Protein AF-A0A9X8ZZ81-F1 (afdb_monomer)

Secondary structure (DSSP, 8-state):
-GGGG--EE-SSTTEEE-SS-EEEE-TTSPEEEEEEEEETTEEEEEEE-TTSSSEEEEEES---TT-GGG-

Organism: Bacillus cereus (NCBI:txid1396)

Radius of gyration: 12.77 Å; Cα contacts (8 Å, |Δi|>4): 129; chains: 1; bounding box: 31×25×32 Å

Foldseek 3Di:
DVQQVPWDDDPDPQWTGGNQWIWHQDPVRFTWIWDWDADAQKTKIWTAGPPPPGIDIDMDRHQDPVCNVPD

Sequence (71 aa):
LKQMLTTVPTEREGTRYGLGILEIKLPNGVSIWGHRGAVPGFSTFVGGTLGGKHTFAINANSLNINNPEFF

pLDDT: mean 93.08, std 8.45, range [59.12, 98.56]

Solvent-accessible surface area (backbone atoms only — not comparable to full-atom values): 4184 Å² total; per-residue (Å²): 121,68,68,41,73,56,58,46,83,54,96,50,86,59,35,29,40,30,66,88,34,35,38,41,51,43,97,88,69,51,54,36,42,27,49,76,45,78,48,96,50,29,31,31,39,38,35,22,36,87,89,68,83,47,69,54,75,50,76,44,84,48,54,50,84,93,48,73,70,83,101

Nearest PDB structures (foldseek):
  4y7p-assembly2_A  TM=9.472E-01  e=1.237E-05  Bacillus cereus
  3wwx-assembly1_A  TM=9.181E-01  e=5.134E-04  Streptomyces sp. 82F2
  1pwd-assembly1_A  TM=9.181E-01  e=1.058E-03  Streptomyces sp. R61
  3tg9-assembly1_A  TM=7.788E-01  e=9.560E-02  Halalkalibacterium halodurans C-125
  3tg9-assembly1_B  TM=7.786E-01  e=1.863E-01  Halalkalibacterium halodurans C-125

Structure (mmCIF, N/CA/C/O backbone):
data_AF-A0A9X8ZZ81-F1
#
_entry.id   AF-A0A9X8ZZ81-F1
#
loop_
_atom_site.group_PDB
_atom_site.id
_atom_site.type_symbol
_atom_site.label_atom_id
_atom_site.label_alt_id
_atom_site.label_comp_id
_atom_site.label_asym_id
_atom_site.label_entity_id
_atom_site.label_seq_id
_atom_site.pdbx_PDB_ins_code
_atom_site.Cartn_x
_atom_site.Cartn_y
_atom_site.Cartn_z
_atom_site.occupancy
_atom_site.B_iso_or_equiv
_atom_site.auth_seq_id
_atom_site.auth_comp_id
_atom_site.auth_asym_id
_atom_site.auth_atom_id
_atom_site.pdbx_PDB_model_num
ATOM 1 N N . LEU A 1 1 ? -8.562 -10.191 12.037 1.00 70.44 1 LEU A N 1
ATOM 2 C CA . LEU A 1 1 ? -8.121 -9.290 10.943 1.00 70.44 1 LEU A CA 1
ATOM 3 C C . LEU A 1 1 ? -7.770 -7.855 11.378 1.00 70.44 1 LEU A C 1
ATOM 5 O O . LEU A 1 1 ? -7.067 -7.188 10.639 1.00 70.44 1 LEU A O 1
ATOM 9 N N . LYS A 1 2 ? -8.183 -7.361 12.562 1.00 92.44 2 LYS A N 1
ATOM 10 C CA . LYS A 1 2 ? -7.893 -5.973 12.997 1.00 92.44 2 LYS A CA 1
ATOM 11 C C . LYS A 1 2 ? -6.399 -5.613 13.047 1.00 92.44 2 LYS A C 1
ATOM 13 O O . LYS A 1 2 ? -6.052 -4.497 12.696 1.00 92.44 2 LYS A O 1
ATOM 18 N N . GLN A 1 3 ? -5.536 -6.561 13.425 1.00 97.31 3 GLN A N 1
ATOM 19 C CA . GLN A 1 3 ? -4.090 -6.334 13.564 1.00 97.31 3 GLN A CA 1
ATOM 20 C C . GLN A 1 3 ? -3.423 -5.832 12.277 1.00 97.31 3 GLN A C 1
ATOM 22 O O . GLN A 1 3 ? -2.498 -5.038 12.357 1.00 97.31 3 GLN A O 1
ATOM 27 N N . MET A 1 4 ? -3.919 -6.233 11.100 1.00 97.88 4 MET A N 1
ATOM 28 C CA . MET A 1 4 ? -3.389 -5.772 9.812 1.00 97.88 4 MET A CA 1
ATOM 29 C C . MET A 1 4 ? -3.499 -4.251 9.641 1.00 97.88 4 MET A C 1
ATOM 31 O O . MET A 1 4 ? -2.618 -3.637 9.051 1.00 97.88 4 MET A O 1
ATOM 35 N N . LEU A 1 5 ? -4.564 -3.656 10.190 1.00 97.12 5 LEU A N 1
ATOM 36 C CA . LEU A 1 5 ? -4.882 -2.228 10.099 1.00 97.12 5 LEU A CA 1
ATOM 37 C C . LEU A 1 5 ? -4.424 -1.443 11.336 1.00 97.12 5 LEU A C 1
ATOM 39 O O . LEU A 1 5 ? -4.662 -0.240 11.430 1.00 97.12 5 LEU A O 1
ATOM 43 N N . THR A 1 6 ? -3.779 -2.102 12.301 1.00 97.94 6 THR A N 1
ATOM 44 C CA . THR A 1 6 ? -3.088 -1.410 13.387 1.00 97.94 6 THR A CA 1
ATOM 45 C C . THR A 1 6 ? -1.778 -0.874 12.829 1.00 97.94 6 THR A C 1
ATOM 47 O O . THR A 1 6 ? -0.834 -1.630 12.616 1.00 97.94 6 THR A O 1
ATOM 50 N N . THR A 1 7 ? -1.739 0.426 12.552 1.00 98.12 7 THR A N 1
ATOM 51 C CA . THR A 1 7 ? -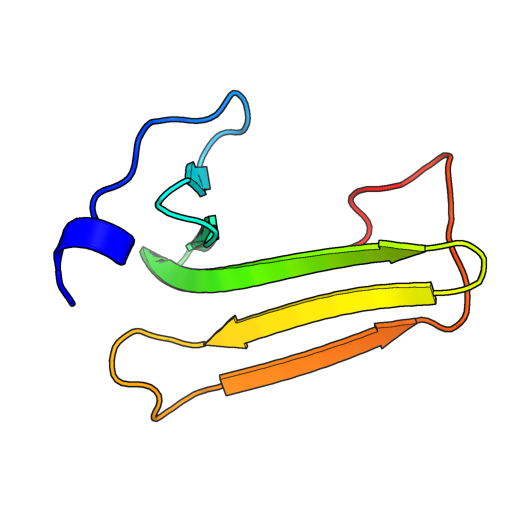0.615 1.049 11.852 1.00 98.12 7 THR A CA 1
ATOM 52 C C . THR A 1 7 ? 0.358 1.763 12.787 1.00 98.12 7 THR A C 1
ATOM 54 O O . THR A 1 7 ? 0.011 2.187 13.892 1.00 98.12 7 THR A O 1
ATOM 57 N N . VAL A 1 8 ? 1.580 1.957 12.304 1.00 98.19 8 VAL A N 1
ATOM 58 C CA . VAL A 1 8 ? 2.599 2.850 12.869 1.00 98.19 8 VAL A CA 1
ATOM 59 C C . VAL A 1 8 ? 2.775 4.068 11.949 1.00 98.19 8 VAL A C 1
ATOM 61 O O . VAL A 1 8 ? 2.410 3.992 10.770 1.00 98.19 8 VAL A O 1
ATOM 64 N N . PRO A 1 9 ? 3.251 5.221 12.455 1.00 97.44 9 PRO A N 1
ATOM 65 C CA . PRO A 1 9 ? 3.596 6.345 11.586 1.00 97.44 9 PRO A CA 1
ATOM 66 C C . PRO A 1 9 ? 4.700 5.954 10.593 1.00 97.44 9 PRO A C 1
ATOM 68 O O . PRO A 1 9 ? 5.542 5.110 10.894 1.00 97.44 9 PRO A O 1
ATOM 71 N N . THR A 1 10 ? 4.692 6.583 9.420 1.00 95.56 10 THR A N 1
ATOM 72 C CA . THR A 1 10 ? 5.823 6.557 8.481 1.00 95.56 10 THR A CA 1
ATOM 73 C C . THR A 1 10 ? 6.480 7.938 8.433 1.00 95.56 10 THR A C 1
ATOM 75 O O . THR A 1 10 ? 6.006 8.874 9.077 1.00 95.56 10 THR A O 1
ATOM 78 N N . GLU A 1 11 ? 7.547 8.084 7.650 1.00 93.75 11 GLU A N 1
ATOM 79 C CA . GLU A 1 11 ? 8.224 9.372 7.447 1.00 93.75 11 GLU A CA 1
ATOM 80 C C . GLU A 1 11 ? 7.430 10.348 6.562 1.00 93.75 11 GLU A C 1
ATOM 82 O O . GLU A 1 11 ? 7.702 11.547 6.567 1.00 93.75 11 GLU A O 1
ATOM 87 N N . ARG A 1 12 ? 6.427 9.864 5.813 1.00 89.88 12 ARG A N 1
ATOM 88 C CA . ARG A 1 12 ? 5.607 10.693 4.923 1.00 89.88 12 ARG A CA 1
ATOM 89 C C . ARG A 1 12 ? 4.313 1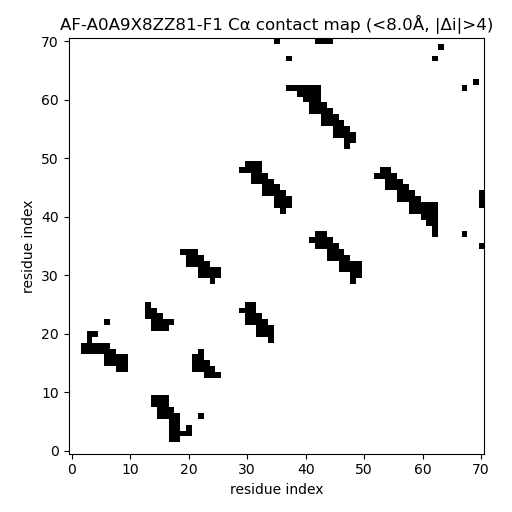1.118 5.616 1.00 89.88 12 ARG A C 1
ATOM 91 O O . ARG A 1 12 ? 3.498 10.283 6.022 1.00 89.88 12 ARG A O 1
ATOM 98 N N . GLU A 1 13 ? 4.090 12.430 5.678 1.00 91.44 13 GLU A N 1
ATOM 99 C CA . GLU A 1 13 ? 2.869 13.015 6.236 1.00 91.44 13 GLU A CA 1
ATOM 100 C C . GLU A 1 13 ? 1.610 12.441 5.569 1.00 91.44 13 GLU A C 1
ATOM 102 O O . GLU A 1 13 ? 1.566 12.187 4.363 1.00 91.44 13 GLU A O 1
ATOM 107 N N . GLY A 1 14 ? 0.577 12.208 6.380 1.00 92.19 14 GLY A N 1
ATOM 108 C CA . GLY A 1 14 ? -0.688 11.649 5.912 1.00 92.19 14 GLY A CA 1
ATOM 109 C C . GLY A 1 14 ? -0.626 10.158 5.583 1.00 92.19 14 GLY A C 1
ATOM 110 O O . GLY A 1 14 ? -1.613 9.626 5.076 1.00 92.19 14 GLY A O 1
ATOM 111 N N . THR A 1 15 ? 0.483 9.470 5.883 1.00 95.88 15 THR A N 1
ATOM 112 C CA . THR A 1 15 ? 0.611 8.032 5.626 1.00 95.88 15 THR A CA 1
ATOM 113 C C . THR A 1 15 ? 1.048 7.222 6.845 1.00 95.88 15 THR A C 1
ATOM 115 O O . THR A 1 15 ? 1.874 7.648 7.657 1.00 95.88 15 THR A O 1
ATOM 118 N N . ARG A 1 16 ? 0.467 6.029 6.989 1.00 97.81 16 ARG A N 1
ATOM 119 C CA . ARG A 1 16 ? 0.733 5.089 8.089 1.00 97.81 16 ARG A CA 1
ATOM 120 C C . ARG A 1 16 ? 0.824 3.672 7.542 1.00 97.81 16 ARG A C 1
ATOM 122 O O . ARG A 1 16 ? 0.165 3.363 6.555 1.00 97.81 16 ARG A O 1
ATOM 129 N N . TYR A 1 17 ? 1.603 2.800 8.176 1.00 97.88 17 TYR A N 1
ATOM 130 C CA . TYR A 1 17 ? 1.843 1.453 7.653 1.00 97.88 17 TYR A CA 1
ATOM 131 C C . TYR A 1 17 ? 1.469 0.377 8.675 1.00 97.88 17 TYR A C 1
ATOM 133 O O . TYR A 1 17 ? 1.821 0.475 9.849 1.00 97.88 17 TYR A O 1
ATOM 141 N N . GLY A 1 18 ? 0.691 -0.609 8.237 1.00 98.19 18 GLY A N 1
ATOM 142 C CA . GLY A 1 18 ? 0.241 -1.757 9.020 1.00 98.19 18 GLY A CA 1
ATOM 143 C C . GLY A 1 18 ? 1.023 -3.018 8.667 1.00 98.19 18 GLY A C 1
ATOM 144 O O . GLY A 1 18 ? 2.180 -2.964 8.262 1.00 98.19 18 GLY A O 1
ATOM 145 N N . LEU A 1 19 ? 0.395 -4.184 8.780 1.00 98.06 19 LEU A N 1
ATOM 146 C CA . LEU A 1 19 ? 1.044 -5.438 8.385 1.00 98.06 19 LEU A CA 1
ATOM 147 C C . LEU A 1 19 ? 0.874 -5.655 6.876 1.00 98.06 19 LEU A C 1
ATOM 149 O O . LEU A 1 19 ? -0.105 -6.257 6.440 1.00 98.06 19 LEU A O 1
ATOM 153 N N . GLY A 1 20 ? 1.811 -5.124 6.084 1.00 97.19 20 GLY A N 1
ATOM 154 C CA . GLY A 1 20 ? 1.814 -5.256 4.621 1.00 97.19 20 GLY A CA 1
ATOM 155 C C . GLY A 1 20 ? 0.774 -4.390 3.903 1.00 97.19 20 GLY A C 1
ATOM 156 O O . GLY A 1 20 ? 0.358 -4.722 2.796 1.00 97.19 20 GLY A O 1
ATOM 157 N N . ILE A 1 21 ? 0.307 -3.307 4.533 1.00 97.62 21 ILE A N 1
ATOM 158 C CA . ILE A 1 21 ? -0.693 -2.399 3.958 1.00 97.62 21 ILE A CA 1
ATOM 159 C C . ILE A 1 21 ? -0.439 -0.955 4.396 1.00 97.62 21 ILE A C 1
ATOM 161 O O . ILE A 1 21 ? -0.132 -0.688 5.556 1.00 97.62 21 ILE A O 1
ATOM 165 N N . LEU A 1 22 ? -0.583 -0.029 3.455 1.00 96.88 22 LEU A N 1
ATOM 166 C CA . LEU A 1 22 ? -0.432 1.411 3.617 1.00 96.88 22 LEU A CA 1
ATOM 167 C C . LEU A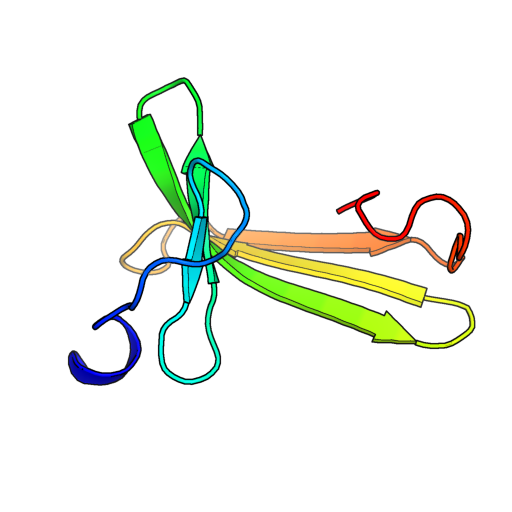 1 22 ? -1.812 2.064 3.775 1.00 96.88 22 LEU A C 1
ATOM 169 O O . LEU A 1 22 ? -2.720 1.788 2.991 1.00 96.88 22 LEU A O 1
ATOM 173 N N . GLU A 1 23 ? -1.951 2.958 4.751 1.00 97.62 23 GLU A N 1
ATOM 174 C CA . GLU A 1 23 ? -3.032 3.943 4.833 1.00 97.62 23 GLU A CA 1
ATOM 175 C C . GLU A 1 23 ? -2.536 5.275 4.257 1.00 97.62 23 GLU A C 1
ATOM 177 O O . GLU A 1 23 ? -1.507 5.786 4.699 1.00 97.62 23 GLU A O 1
ATOM 182 N N . ILE A 1 24 ? -3.285 5.855 3.318 1.00 96.44 24 ILE A N 1
ATOM 183 C CA . ILE A 1 24 ? -3.074 7.212 2.797 1.00 96.44 24 ILE A CA 1
ATOM 184 C C . ILE A 1 24 ? -4.313 8.048 3.114 1.00 96.44 24 ILE A C 1
ATOM 186 O O . ILE A 1 24 ? -5.416 7.739 2.653 1.00 96.44 24 ILE A O 1
ATOM 190 N N . LYS A 1 25 ? -4.138 9.122 3.887 1.00 97.12 25 LYS A N 1
ATOM 191 C CA . LYS A 1 25 ? -5.188 10.095 4.188 1.00 97.12 25 LYS A CA 1
ATOM 192 C C . LYS A 1 25 ? -5.238 11.154 3.091 1.00 97.12 25 LYS A C 1
ATOM 194 O O . LYS A 1 25 ? -4.296 11.919 2.913 1.00 97.12 25 LYS A O 1
ATOM 199 N N . LEU A 1 26 ? -6.344 11.203 2.356 1.00 95.50 26 LEU A N 1
ATOM 200 C CA . LEU A 1 26 ? -6.577 12.222 1.336 1.00 95.50 26 LEU A CA 1
ATOM 201 C C . LEU A 1 26 ? -6.946 13.572 1.978 1.00 95.50 26 LEU A C 1
ATOM 203 O O . LEU A 1 26 ? -7.472 13.589 3.095 1.00 95.50 26 LEU A O 1
ATOM 207 N N . PRO A 1 27 ? -6.770 14.704 1.266 1.00 95.44 27 PRO A N 1
ATOM 208 C CA . PRO A 1 27 ? -7.119 16.032 1.785 1.00 95.44 27 PRO A CA 1
ATOM 209 C C . PRO A 1 27 ? -8.586 16.182 2.215 1.00 95.44 27 PRO A C 1
ATOM 211 O O . PRO A 1 27 ? -8.892 16.942 3.126 1.00 95.44 27 PRO A O 1
ATOM 214 N N . ASN A 1 28 ? -9.503 15.426 1.601 1.00 96.56 28 ASN A N 1
ATOM 215 C CA . ASN A 1 28 ? -10.922 15.395 1.976 1.00 96.56 28 ASN A CA 1
ATOM 216 C C . ASN A 1 28 ? -11.222 14.504 3.201 1.00 96.56 28 ASN A C 1
ATOM 218 O O . ASN A 1 28 ? -12.383 14.251 3.512 1.00 96.56 28 ASN A O 1
ATOM 222 N N . GLY A 1 29 ? -10.192 13.982 3.871 1.00 96.69 29 GLY A N 1
ATOM 223 C CA . GLY A 1 29 ? -10.317 13.147 5.060 1.00 96.69 29 GLY A CA 1
ATOM 224 C C . GLY A 1 29 ? -10.637 11.675 4.788 1.00 96.69 29 GLY A C 1
ATOM 225 O O . GLY A 1 29 ? -10.741 10.902 5.742 1.00 96.69 29 GLY A O 1
ATOM 226 N N . VAL A 1 30 ? -10.764 11.235 3.535 1.00 97.81 30 VAL A N 1
ATOM 227 C CA . VAL A 1 30 ? -10.950 9.810 3.216 1.00 97.81 30 VAL A CA 1
ATOM 228 C C . VAL A 1 30 ? -9.625 9.062 3.373 1.00 97.81 30 VAL A C 1
ATOM 230 O O . VAL A 1 30 ? -8.592 9.518 2.889 1.00 97.81 30 VAL A O 1
ATOM 233 N N . SER A 1 31 ? -9.650 7.907 4.042 1.00 97.62 31 SER A N 1
ATOM 234 C CA . SER A 1 31 ? -8.497 7.000 4.122 1.00 97.62 31 SER A CA 1
ATOM 235 C C . SER A 1 31 ? -8.587 5.933 3.029 1.00 97.62 31 SER A C 1
ATOM 237 O O . SER A 1 31 ? -9.581 5.202 2.955 1.00 97.62 31 SER A O 1
ATOM 239 N N . ILE A 1 32 ? -7.536 5.821 2.220 1.00 97.62 32 ILE A N 1
ATOM 240 C CA . ILE A 1 32 ? -7.338 4.729 1.264 1.00 97.62 32 ILE A CA 1
ATOM 241 C C . ILE A 1 32 ? -6.378 3.715 1.875 1.00 97.62 32 ILE A C 1
ATOM 243 O O . ILE A 1 32 ? -5.317 4.085 2.369 1.00 97.62 32 ILE A O 1
ATOM 247 N N . TRP A 1 33 ? -6.751 2.441 1.819 1.00 98.19 33 TRP A N 1
ATOM 248 C CA . TRP A 1 33 ? -5.951 1.314 2.285 1.00 98.19 33 TRP A CA 1
ATOM 249 C C . TRP A 1 33 ? -5.492 0.489 1.092 1.00 98.19 33 TRP A C 1
ATOM 251 O O . TRP A 1 33 ? -6.318 0.107 0.262 1.00 98.19 33 TRP A O 1
ATOM 261 N N . GLY A 1 34 ? -4.194 0.221 0.989 1.00 97.12 34 GLY A N 1
ATOM 262 C CA . GLY A 1 34 ? -3.642 -0.419 -0.199 1.00 97.12 34 GLY A CA 1
ATOM 263 C C . GLY A 1 34 ? -2.141 -0.656 -0.144 1.00 97.12 34 GLY A C 1
ATOM 264 O O . GLY A 1 34 ? -1.535 -0.640 0.924 1.00 97.12 34 GLY A O 1
ATOM 265 N N . HIS A 1 35 ? -1.528 -0.882 -1.300 1.00 96.12 35 HIS A N 1
ATOM 266 C CA . HIS A 1 35 ? -0.082 -1.036 -1.404 1.00 96.12 35 HIS A CA 1
ATOM 267 C C . HIS A 1 35 ? 0.431 -0.591 -2.778 1.00 96.12 35 HIS A C 1
ATOM 269 O O . HIS A 1 35 ? -0.257 -0.728 -3.793 1.00 96.12 35 HIS A O 1
ATOM 275 N N . ARG A 1 36 ? 1.660 -0.069 -2.799 1.00 93.44 36 ARG A N 1
ATOM 276 C CA . ARG A 1 36 ? 2.403 0.289 -4.016 1.00 93.44 36 ARG A CA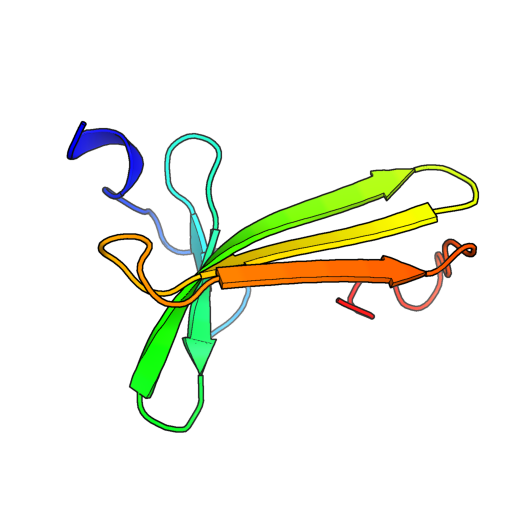 1
ATOM 277 C C . ARG A 1 36 ? 3.235 -0.887 -4.512 1.00 93.44 36 ARG A C 1
ATOM 279 O O . ARG A 1 36 ? 3.741 -1.665 -3.711 1.00 93.44 36 ARG A O 1
ATOM 286 N N . GLY A 1 37 ? 3.433 -1.002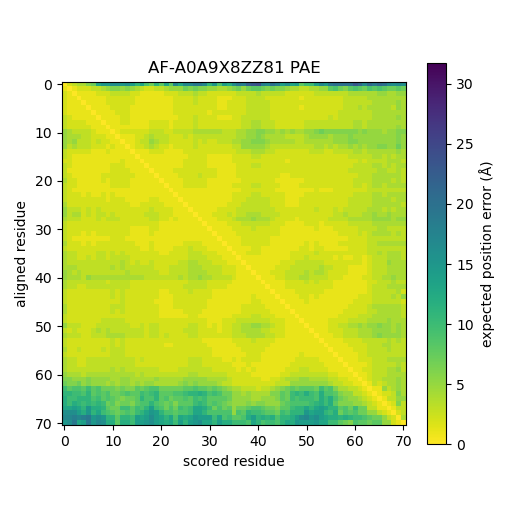 -5.813 1.00 93.06 37 GLY A N 1
ATOM 287 C CA . GLY A 1 37 ? 4.368 -1.962 -6.392 1.00 93.06 37 GLY A CA 1
ATOM 288 C C . GLY A 1 37 ? 5.271 -1.270 -7.395 1.00 93.06 37 GLY A C 1
ATOM 289 O O . GLY A 1 37 ? 4.782 -0.527 -8.243 1.00 93.06 37 GLY A O 1
ATOM 290 N N . ALA A 1 38 ? 6.569 -1.530 -7.309 1.00 92.38 38 ALA A N 1
ATOM 291 C CA . ALA A 1 38 ? 7.565 -1.014 -8.234 1.00 92.38 38 ALA A CA 1
ATOM 292 C C . ALA A 1 38 ? 8.518 -2.149 -8.613 1.00 92.38 38 ALA A C 1
ATOM 294 O O . ALA A 1 38 ? 9.183 -2.727 -7.754 1.00 92.38 38 ALA A O 1
ATOM 295 N N . VAL A 1 39 ? 8.560 -2.479 -9.901 1.00 92.06 39 VAL A N 1
ATOM 296 C CA . VAL A 1 39 ? 9.479 -3.459 -10.496 1.00 92.06 39 VAL A CA 1
ATOM 297 C C . VAL A 1 39 ? 9.951 -2.923 -11.851 1.00 92.06 39 VAL A C 1
ATOM 299 O O . VAL A 1 39 ? 9.276 -2.070 -12.427 1.00 92.06 39 VAL A O 1
ATOM 302 N N . PRO A 1 40 ? 11.097 -3.364 -12.400 1.00 93.00 40 PRO A N 1
ATOM 303 C CA . PRO A 1 40 ? 11.556 -2.878 -13.699 1.00 93.00 40 PRO A CA 1
ATOM 304 C C . PRO A 1 40 ? 10.467 -2.985 -14.780 1.00 93.00 40 PRO A C 1
ATOM 306 O O . PRO A 1 40 ? 9.919 -4.059 -15.018 1.00 93.00 40 PRO A O 1
ATOM 309 N N . GLY A 1 41 ? 10.141 -1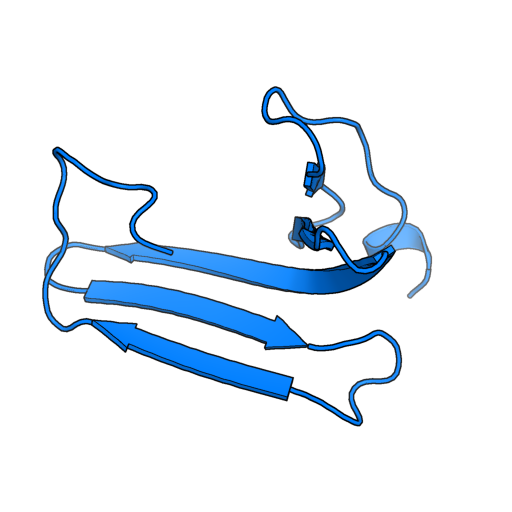.851 -15.406 1.00 93.25 41 GLY A N 1
ATOM 310 C CA . GLY A 1 41 ? 9.095 -1.749 -16.428 1.00 93.25 41 GLY A CA 1
ATOM 311 C C . GLY A 1 41 ? 7.671 -1.541 -15.902 1.00 93.25 41 GLY A C 1
ATOM 312 O O . GLY A 1 41 ? 6.791 -1.290 -16.715 1.00 93.25 41 GLY A O 1
ATOM 313 N N . PHE A 1 42 ? 7.421 -1.589 -14.587 1.00 93.31 42 PHE A N 1
ATOM 314 C CA . PHE A 1 42 ? 6.071 -1.426 -14.044 1.00 93.31 42 PHE A CA 1
ATOM 315 C C . PHE A 1 42 ? 6.028 -0.691 -12.705 1.00 93.31 42 PHE A C 1
ATOM 317 O O . PHE A 1 42 ? 6.738 -1.022 -11.755 1.00 93.31 42 PHE A O 1
ATOM 324 N N . SER A 1 43 ? 5.067 0.220 -12.603 1.00 94.12 43 SER A N 1
ATOM 325 C CA . SER A 1 43 ? 4.678 0.864 -11.354 1.00 94.12 43 SER A CA 1
ATOM 326 C C . SER A 1 43 ? 3.172 0.683 -11.146 1.00 94.12 43 SER A C 1
ATOM 328 O O . SER A 1 43 ? 2.391 0.752 -12.097 1.00 94.12 43 SER A O 1
ATOM 330 N N . THR A 1 44 ? 2.750 0.385 -9.921 1.00 94.75 44 THR A N 1
ATOM 331 C CA . THR A 1 44 ? 1.362 0.026 -9.594 1.00 94.75 44 THR A CA 1
ATOM 332 C C . THR A 1 44 ? 0.930 0.600 -8.256 1.00 94.75 44 THR A C 1
ATOM 334 O O . THR A 1 44 ? 1.738 0.754 -7.339 1.00 94.75 44 THR A O 1
ATOM 337 N N . PHE A 1 45 ? -0.372 0.832 -8.123 1.00 95.56 45 PHE A N 1
ATOM 338 C CA . PHE A 1 45 ? -1.019 0.990 -6.829 1.00 95.56 45 PHE A CA 1
ATOM 339 C C . PHE A 1 45 ? -2.386 0.323 -6.850 1.00 95.56 45 PHE A C 1
ATOM 341 O O . PHE A 1 45 ? -3.142 0.436 -7.819 1.00 95.56 45 PHE A O 1
ATOM 348 N N . VAL A 1 46 ? -2.696 -0.380 -5.768 1.00 97.69 46 VAL A N 1
ATOM 349 C CA . VAL A 1 46 ? -3.991 -1.025 -5.564 1.00 97.69 46 VAL A CA 1
ATOM 350 C C . VAL A 1 46 ? -4.483 -0.647 -4.186 1.00 97.69 46 VAL A C 1
ATOM 352 O O . VAL A 1 46 ? -3.736 -0.754 -3.213 1.00 97.69 46 VAL A O 1
ATOM 355 N N . GLY A 1 47 ? -5.741 -0.232 -4.091 1.00 97.69 47 GLY A N 1
ATOM 356 C CA . GLY A 1 47 ? -6.325 0.122 -2.811 1.00 97.69 47 GLY A CA 1
ATOM 357 C C . GLY A 1 47 ? -7.826 0.339 -2.860 1.00 97.69 47 GLY A C 1
ATOM 358 O O . GLY A 1 47 ? -8.493 0.120 -3.871 1.00 97.69 47 GLY A O 1
ATOM 359 N N . GLY A 1 48 ? -8.367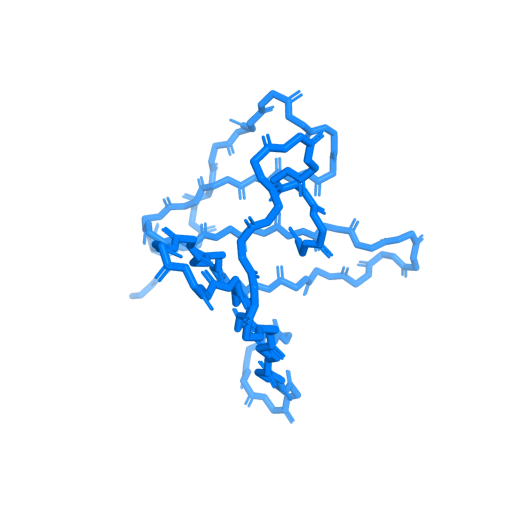 0.772 -1.731 1.00 98.19 48 GLY A N 1
ATOM 360 C CA . GLY A 1 48 ? -9.776 1.099 -1.600 1.00 98.19 48 GLY A CA 1
ATOM 361 C C . GLY A 1 48 ? -10.120 1.675 -0.239 1.00 98.19 48 GLY A C 1
ATOM 362 O O . GLY A 1 48 ? -9.268 1.813 0.641 1.00 98.19 48 GLY A O 1
ATOM 363 N N . THR A 1 49 ? -11.389 2.017 -0.060 1.00 98.19 49 THR A N 1
ATOM 364 C CA . THR A 1 49 ? -11.905 2.417 1.248 1.00 98.19 49 THR A CA 1
ATOM 365 C C . THR A 1 49 ? -12.144 1.196 2.133 1.00 98.19 49 THR A C 1
ATOM 367 O O . THR A 1 49 ? -12.331 0.065 1.666 1.00 98.19 49 THR A O 1
ATOM 370 N N . LEU A 1 50 ? -12.147 1.423 3.448 1.00 96.38 50 LEU A N 1
ATOM 371 C CA . LEU A 1 50 ? -12.438 0.374 4.419 1.00 96.38 50 LEU A CA 1
ATOM 372 C C . LEU A 1 50 ? -13.804 -0.275 4.125 1.00 96.38 50 LEU A C 1
ATOM 374 O O . LEU A 1 50 ? -14.780 0.404 3.817 1.00 96.38 50 LEU A O 1
ATOM 378 N N . GLY A 1 51 ? -13.871 -1.603 4.226 1.00 95.31 51 GLY A N 1
ATOM 379 C CA . GLY A 1 51 ? -15.072 -2.378 3.896 1.00 95.31 51 GLY A CA 1
ATOM 380 C C . GLY A 1 51 ? -15.158 -2.824 2.433 1.00 95.31 51 GLY A C 1
ATOM 381 O O . GLY A 1 51 ? -16.059 -3.588 2.101 1.00 95.31 51 GLY A O 1
ATOM 382 N N . GLY A 1 52 ? -14.224 -2.398 1.571 1.00 96.50 52 GLY A N 1
ATOM 383 C CA . GLY A 1 52 ? -13.975 -3.025 0.267 1.00 96.50 52 GLY A CA 1
ATOM 384 C C . GLY A 1 52 ? -15.037 -2.781 -0.808 1.00 96.50 52 GLY A C 1
ATOM 385 O O . GLY A 1 52 ? -15.018 -3.445 -1.837 1.00 96.50 52 GLY A O 1
ATOM 386 N N . LYS A 1 53 ? -15.964 -1.841 -0.594 1.00 98.19 53 LYS A N 1
ATOM 387 C CA . LYS A 1 53 ? -17.032 -1.518 -1.561 1.00 98.19 53 LYS A CA 1
ATOM 388 C C . LYS A 1 53 ? -16.631 -0.480 -2.610 1.00 98.19 53 LYS A C 1
ATOM 390 O O . LYS A 1 53 ? -17.377 -0.256 -3.554 1.00 98.19 53 LYS A O 1
ATOM 395 N N . HIS A 1 54 ? -15.486 0.171 -2.429 1.00 98.44 54 HIS A N 1
ATOM 396 C CA . HIS A 1 54 ? -14.949 1.152 -3.361 1.00 98.44 54 HIS A CA 1
ATOM 397 C C . HIS A 1 5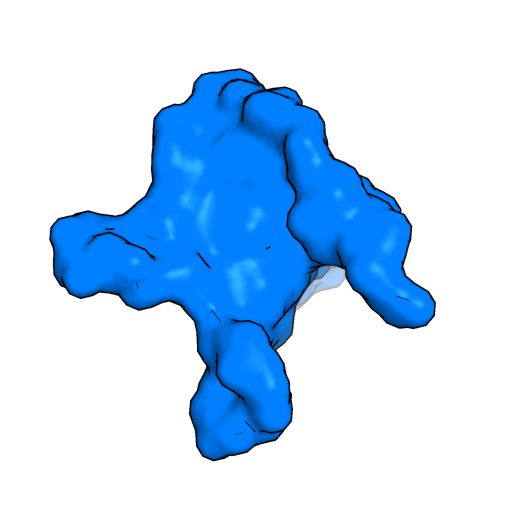4 ? -13.446 0.915 -3.471 1.00 98.44 54 HIS A C 1
ATOM 399 O O . HIS A 1 54 ? -12.695 1.195 -2.536 1.00 98.44 54 HIS A O 1
ATOM 405 N N . THR A 1 55 ? -13.032 0.329 -4.587 1.00 98.56 55 THR A N 1
ATOM 406 C CA . THR A 1 55 ? -11.663 -0.128 -4.828 1.00 98.56 55 THR A CA 1
ATOM 407 C C . THR A 1 55 ? -11.186 0.338 -6.193 1.00 98.56 55 THR A C 1
ATOM 409 O O . THR A 1 55 ? -11.986 0.658 -7.072 1.00 98.56 55 THR A O 1
ATOM 412 N N . PHE A 1 56 ? -9.872 0.383 -6.367 1.00 98.06 56 PHE A N 1
ATOM 413 C CA . PHE A 1 56 ? -9.247 0.655 -7.647 1.00 98.06 56 PHE A CA 1
ATOM 414 C C . PHE A 1 56 ? -7.895 -0.053 -7.752 1.00 98.06 56 PHE A C 1
ATOM 416 O O . PHE A 1 56 ? -7.264 -0.398 -6.749 1.00 98.06 56 PHE A O 1
ATOM 423 N N . ALA A 1 57 ? -7.454 -0.244 -8.991 1.00 98.06 57 ALA A N 1
ATOM 424 C CA . ALA A 1 57 ? -6.136 -0.746 -9.335 1.00 98.06 57 ALA A CA 1
ATOM 425 C C . ALA A 1 57 ? -5.633 0.028 -10.553 1.00 98.06 57 ALA A C 1
ATOM 427 O O . ALA A 1 57 ? -6.362 0.180 -11.534 1.00 98.06 57 ALA A O 1
ATOM 428 N N . ILE A 1 58 ? -4.403 0.528 -10.480 1.00 96.19 58 ILE A N 1
ATOM 429 C CA . ILE A 1 58 ? -3.770 1.292 -11.556 1.00 96.19 58 ILE A CA 1
ATOM 430 C C . ILE A 1 58 ? -2.369 0.762 -11.837 1.00 96.19 58 ILE A C 1
ATOM 432 O O . ILE A 1 58 ? -1.666 0.299 -10.935 1.00 96.19 58 ILE A O 1
ATOM 436 N N . ASN A 1 59 ? -1.968 0.848 -13.104 1.00 95.38 59 ASN A N 1
ATOM 437 C CA . ASN A 1 59 ? -0.649 0.464 -13.578 1.00 95.38 59 ASN A CA 1
ATOM 438 C C . ASN A 1 59 ? -0.119 1.486 -14.591 1.00 95.38 59 ASN A C 1
ATOM 440 O O . ASN A 1 59 ? -0.862 1.954 -15.451 1.00 95.38 59 ASN A O 1
ATOM 444 N N . ALA A 1 60 ? 1.180 1.763 -14.512 1.00 93.06 60 ALA A N 1
ATOM 445 C CA . ALA A 1 60 ? 1.969 2.279 -15.620 1.00 93.06 60 ALA A CA 1
ATOM 446 C C . ALA A 1 60 ? 2.989 1.219 -16.055 1.00 93.06 60 ALA A C 1
ATOM 448 O O . ALA A 1 60 ? 3.612 0.559 -15.220 1.00 93.06 60 ALA A O 1
ATOM 449 N N . ASN A 1 61 ? 3.197 1.102 -17.364 1.00 94.69 61 ASN A N 1
ATOM 450 C CA . ASN A 1 61 ? 4.172 0.215 -18.007 1.00 94.69 61 ASN A CA 1
ATOM 451 C C . ASN A 1 61 ? 5.564 0.863 -18.142 1.00 94.69 61 ASN A C 1
ATOM 453 O O . ASN A 1 61 ? 6.293 0.631 -19.106 1.00 94.69 61 ASN A O 1
ATOM 457 N N . SER A 1 62 ? 5.923 1.711 -17.182 1.00 90.94 62 SER A N 1
ATOM 458 C CA . SER A 1 62 ? 7.284 2.200 -17.005 1.00 90.94 62 SER A CA 1
ATOM 459 C C . SER A 1 62 ? 7.569 2.389 -15.517 1.00 90.94 62 SER A C 1
ATOM 461 O O . SER A 1 62 ? 6.666 2.686 -14.735 1.00 90.94 62 SER A O 1
ATOM 463 N N . LEU A 1 63 ? 8.834 2.212 -15.132 1.00 90.31 63 LEU A N 1
ATOM 464 C CA . LEU A 1 63 ? 9.332 2.549 -13.802 1.00 90.31 63 LEU A CA 1
ATOM 465 C C . LEU A 1 63 ? 10.230 3.782 -13.927 1.00 90.31 63 LEU A C 1
ATOM 467 O O . LEU A 1 63 ? 11.333 3.693 -14.467 1.00 90.31 63 LEU A O 1
ATOM 471 N N . ASN A 1 64 ? 9.768 4.927 -13.426 1.00 86.69 64 ASN A N 1
ATOM 472 C CA . ASN A 1 64 ? 10.585 6.135 -13.353 1.00 86.69 64 ASN A CA 1
ATOM 473 C C . ASN A 1 64 ? 11.347 6.172 -12.022 1.00 86.69 64 ASN A C 1
ATOM 475 O O . ASN A 1 64 ? 10.813 6.607 -11.007 1.00 86.69 64 ASN A O 1
ATOM 479 N N . ILE A 1 65 ? 12.611 5.750 -12.033 1.00 83.19 65 ILE A N 1
ATOM 480 C CA . ILE A 1 65 ? 13.463 5.727 -10.831 1.00 83.19 65 ILE A CA 1
ATOM 481 C C . ILE A 1 65 ? 13.745 7.120 -10.249 1.00 83.19 65 ILE A C 1
ATOM 483 O O . ILE A 1 65 ? 14.060 7.233 -9.070 1.00 83.19 65 ILE A O 1
ATOM 487 N N . ASN A 1 66 ? 13.600 8.175 -11.056 1.00 86.06 66 ASN A N 1
ATOM 488 C CA . ASN A 1 66 ? 13.780 9.558 -10.616 1.00 86.06 66 ASN A CA 1
ATOM 489 C C . ASN A 1 66 ? 12.497 1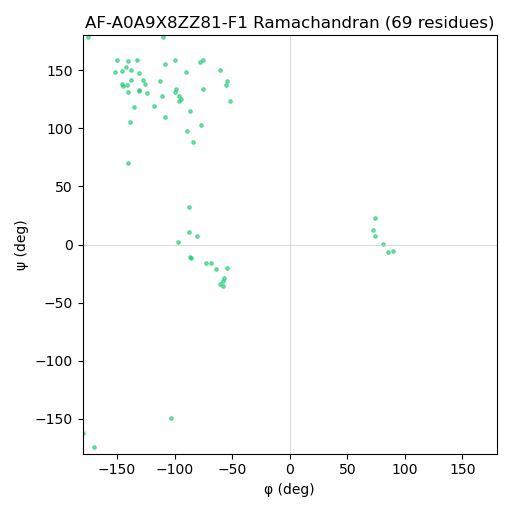0.139 -10.004 1.00 86.06 66 ASN A C 1
ATOM 491 O O . ASN A 1 66 ? 12.531 11.209 -9.405 1.00 86.06 66 ASN A O 1
ATOM 495 N N . ASN A 1 67 ? 11.362 9.452 -10.164 1.00 79.94 67 ASN A N 1
ATOM 496 C CA . ASN A 1 67 ? 10.099 9.789 -9.521 1.00 79.94 67 ASN A CA 1
ATOM 497 C C . ASN A 1 67 ? 9.370 8.508 -9.072 1.00 79.94 67 ASN A C 1
ATOM 499 O O . ASN A 1 67 ? 8.354 8.127 -9.665 1.00 79.94 67 ASN A O 1
ATOM 503 N N . PRO A 1 68 ? 9.889 7.818 -8.041 1.00 66.31 68 PRO A N 1
ATOM 504 C CA . PRO A 1 68 ? 9.310 6.564 -7.565 1.00 66.31 68 PRO A CA 1
ATOM 505 C C . PRO A 1 68 ? 7.930 6.758 -6.910 1.00 66.31 68 PRO A C 1
ATOM 507 O O . PRO A 1 68 ? 7.179 5.798 -6.777 1.00 66.31 68 PRO A O 1
ATOM 510 N N . GLU A 1 69 ? 7.579 7.999 -6.556 1.00 67.38 69 GLU A N 1
ATOM 511 C CA . GLU A 1 69 ? 6.316 8.404 -5.921 1.00 67.38 69 GLU A CA 1
ATOM 512 C C . GLU A 1 69 ? 5.194 8.710 -6.928 1.00 67.38 69 GLU A C 1
ATOM 514 O O . GLU A 1 69 ? 4.165 9.271 -6.551 1.00 67.38 69 GLU A O 1
ATOM 519 N N . PHE A 1 70 ? 5.377 8.383 -8.216 1.00 64.12 70 PHE A N 1
ATOM 520 C CA . PHE A 1 70 ? 4.360 8.594 -9.258 1.00 64.12 70 PHE A CA 1
ATOM 521 C C . PHE A 1 70 ? 3.003 7.938 -8.921 1.00 64.12 70 PHE A C 1
ATOM 523 O O . PHE A 1 70 ? 1.970 8.364 -9.438 1.00 64.12 70 PHE A O 1
ATOM 530 N N . PHE A 1 71 ? 3.000 6.956 -8.015 1.00 59.12 71 PHE A N 1
ATOM 531 C CA . PHE A 1 71 ? 1.812 6.437 -7.340 1.00 59.12 71 PHE A CA 1
ATOM 532 C C . PHE A 1 71 ? 1.992 6.498 -5.821 1.00 59.12 71 PHE A C 1
ATOM 534 O O . PHE A 1 71 ? 3.125 6.262 -5.359 1.00 59.12 71 PHE A O 1
#

InterPro domains:
  IPR012338 Beta-lactamase/transpeptidase-like [G3DSA:3.40.710.10] (1-71)
  IPR012338 Beta-lactamase/transpeptidase-like [SSF56601] (2-67)

Mean predicted aligned error: 3.21 Å